Protein AF-A0AB39SK40-F1 (afdb_monomer_lite)

Secondary structure (DSSP, 8-state):
-EESS---GGGTT-TT--EEEEEEEEEE--GGGGG-TT--EEEEEEEEES-GGGGGG-TT--EEEE-HHHHHHHHHTT---TT-SEEEE--TT--HHHHHHHHHHTT---TT-------------

Sequence (125 aa):
MTLDGGDLTPLEGHRDLTSLDLGTTGPIDIAPLRTVPNLRGLDLSRADVRDVTVLADLPDLRYLSLTSRQWTVLLDEGKAPLTLAAARLADDDAPLDEALAWSARLGLDTRDALRTTGTLESDGR

Structure (mmCIF, N/CA/C/O backbone):
data_AF-A0AB39SK40-F1
#
_entry.id   AF-A0AB39SK40-F1
#
loop_
_atom_site.group_PDB
_atom_site.id
_atom_site.type_symbol
_atom_site.label_atom_id
_atom_site.label_alt_id
_atom_site.label_comp_id
_atom_site.label_asym_id
_atom_site.label_entity_id
_atom_site.label_seq_id
_atom_site.pdbx_PDB_ins_code
_atom_site.Cartn_x
_atom_site.Cartn_y
_atom_site.Cartn_z
_atom_site.occupancy
_atom_site.B_iso_or_equiv
_atom_site.auth_seq_id
_atom_site.auth_comp_id
_atom_site.auth_asym_id
_atom_site.auth_atom_id
_atom_site.pdbx_PDB_model_num
ATOM 1 N N . MET A 1 1 ? -7.989 11.597 -6.786 1.00 57.12 1 MET A N 1
ATOM 2 C CA . MET A 1 1 ? -8.260 12.997 -6.347 1.00 57.12 1 MET A CA 1
ATOM 3 C C . MET A 1 1 ? -6.955 13.600 -5.853 1.00 57.12 1 MET A C 1
ATOM 5 O O . MET A 1 1 ? -6.237 12.868 -5.192 1.00 57.12 1 MET A O 1
ATOM 9 N N . THR A 1 2 ? -6.615 14.857 -6.167 1.00 60.88 2 THR A N 1
ATOM 10 C CA . THR A 1 2 ? -5.376 15.472 -5.645 1.00 60.88 2 THR A CA 1
ATOM 11 C C . THR A 1 2 ? -5.673 16.227 -4.350 1.00 60.88 2 THR A C 1
ATOM 13 O O . THR A 1 2 ? -6.380 17.230 -4.378 1.00 60.88 2 THR A O 1
ATOM 16 N N . LEU A 1 3 ? -5.173 15.718 -3.226 1.00 65.12 3 LEU A N 1
ATOM 17 C CA . LEU A 1 3 ? -5.272 16.314 -1.895 1.00 65.12 3 LEU A CA 1
ATOM 18 C C . LEU A 1 3 ? -4.002 17.110 -1.581 1.00 65.12 3 LEU A C 1
ATOM 20 O O . LEU A 1 3 ? -2.899 16.573 -1.646 1.00 65.12 3 LEU A O 1
ATOM 24 N N . ASP A 1 4 ? -4.143 18.369 -1.178 1.00 62.69 4 ASP A N 1
ATOM 25 C CA . ASP A 1 4 ? -3.009 19.148 -0.678 1.00 62.69 4 ASP A CA 1
ATOM 26 C C . ASP A 1 4 ? -2.784 18.856 0.808 1.00 62.69 4 ASP A C 1
ATOM 28 O O . ASP A 1 4 ? -3.501 19.376 1.660 1.00 62.69 4 ASP A O 1
ATOM 32 N N . GLY A 1 5 ? -1.870 17.924 1.112 1.00 60.12 5 GLY A N 1
ATOM 33 C CA . GLY A 1 5 ? -1.557 17.511 2.489 1.00 60.12 5 GLY A CA 1
ATOM 34 C C . GLY A 1 5 ? -2.774 17.043 3.303 1.00 60.12 5 GLY A C 1
ATOM 35 O O . GLY A 1 5 ? -2.784 17.193 4.522 1.00 60.12 5 GLY A O 1
ATOM 36 N N . GLY A 1 6 ? -3.810 16.547 2.616 1.00 67.56 6 GLY A N 1
ATOM 37 C CA . GLY A 1 6 ? -5.157 16.383 3.159 1.00 67.56 6 GLY A CA 1
ATOM 38 C C . GLY A 1 6 ? -5.252 15.434 4.352 1.00 67.56 6 GLY A C 1
ATOM 39 O O . GLY A 1 6 ? -4.565 14.421 4.422 1.00 67.56 6 GLY A O 1
ATOM 40 N N . ASP A 1 7 ? -6.152 15.763 5.273 1.00 82.56 7 ASP A N 1
ATOM 41 C CA . ASP A 1 7 ? -6.506 14.927 6.416 1.00 82.56 7 ASP A CA 1
ATOM 42 C C . ASP A 1 7 ? -7.504 13.833 5.999 1.00 82.56 7 ASP A C 1
ATOM 44 O O . ASP A 1 7 ? -8.546 14.120 5.403 1.00 82.56 7 ASP A O 1
ATOM 48 N N . LEU A 1 8 ? -7.181 12.577 6.315 1.00 90.50 8 LEU A N 1
ATOM 49 C CA . LEU A 1 8 ? -8.030 11.417 6.036 1.00 90.50 8 LEU A CA 1
ATOM 50 C C . LEU A 1 8 ? -8.909 11.010 7.227 1.00 90.50 8 LEU A C 1
ATOM 52 O O . LEU A 1 8 ? -9.681 10.064 7.093 1.00 90.50 8 LEU A O 1
ATOM 56 N N . THR A 1 9 ? -8.857 11.729 8.355 1.00 92.31 9 THR A N 1
ATOM 57 C CA . THR A 1 9 ? -9.724 11.504 9.528 1.00 92.31 9 THR A CA 1
ATOM 58 C C . THR A 1 9 ? -11.217 11.395 9.171 1.00 92.31 9 THR A C 1
ATOM 60 O O . THR A 1 9 ? -11.895 10.525 9.715 1.00 92.31 9 THR A O 1
ATOM 63 N N . PRO A 1 10 ? -11.775 12.166 8.211 1.00 91.88 10 PRO A N 1
ATOM 64 C CA . PRO A 1 10 ? -13.179 12.005 7.816 1.00 91.88 10 PRO A CA 1
ATOM 65 C C . PRO A 1 10 ? -13.536 10.635 7.216 1.00 91.88 10 PRO A C 1
ATOM 67 O O . PRO A 1 10 ? -14.717 10.313 7.099 1.00 91.88 10 PRO A O 1
ATOM 70 N N . LEU A 1 11 ? -12.543 9.844 6.796 1.00 92.69 11 LEU A N 1
ATOM 71 C CA . LEU A 1 11 ? -12.744 8.500 6.257 1.00 92.69 11 LEU A CA 1
ATOM 72 C C . LEU A 1 11 ? -12.754 7.422 7.347 1.00 92.69 11 LEU A C 1
ATOM 74 O O . LEU A 1 11 ? -13.088 6.279 7.038 1.00 92.69 11 LEU A O 1
ATOM 78 N N . GLU A 1 12 ? -12.419 7.744 8.600 1.00 93.81 12 GLU A N 1
ATOM 79 C CA . GLU A 1 12 ? -12.402 6.757 9.681 1.00 93.81 12 GLU A CA 1
ATOM 80 C C . GLU A 1 12 ? -13.758 6.057 9.831 1.00 93.81 12 GLU A C 1
ATOM 82 O O . GLU A 1 12 ? -14.822 6.677 9.857 1.00 93.81 12 GLU A O 1
ATOM 87 N N . GLY A 1 13 ? -13.728 4.725 9.905 1.00 94.31 13 GLY A N 1
ATOM 88 C CA . GLY A 1 13 ? -14.931 3.906 10.049 1.00 94.31 13 GLY A CA 1
ATOM 89 C C . GLY A 1 13 ? -15.895 3.939 8.857 1.00 94.31 13 GLY A C 1
ATOM 90 O O . GLY A 1 13 ? -17.008 3.413 8.983 1.00 94.31 13 GLY A O 1
ATOM 91 N N . HIS A 1 14 ? -15.518 4.529 7.714 1.00 95.62 14 HIS A N 1
ATOM 92 C CA . HIS A 1 14 ? -16.405 4.655 6.559 1.00 95.62 14 HIS A CA 1
ATOM 93 C C . HIS A 1 14 ? -16.804 3.275 6.018 1.00 95.62 14 HIS A C 1
ATOM 95 O O . HIS A 1 14 ? -16.002 2.537 5.447 1.00 95.62 14 HIS A O 1
ATOM 101 N N . ARG A 1 15 ? -18.078 2.911 6.186 1.00 94.56 15 ARG A N 1
ATOM 102 C CA . ARG A 1 15 ? -18.545 1.535 5.954 1.00 94.56 15 ARG A CA 1
ATOM 103 C C . ARG A 1 15 ? -18.661 1.167 4.483 1.00 94.56 15 ARG A C 1
ATOM 105 O O . ARG A 1 15 ? -18.484 0.004 4.153 1.00 94.56 15 ARG A O 1
ATOM 112 N N . ASP A 1 16 ? -18.891 2.139 3.611 1.00 96.06 16 ASP A N 1
ATOM 113 C CA . ASP A 1 16 ? -19.181 1.860 2.199 1.00 96.06 16 ASP A CA 1
ATOM 114 C C . ASP A 1 16 ? -17.990 2.136 1.269 1.00 96.06 16 ASP A C 1
ATOM 116 O O . ASP A 1 16 ? -18.096 1.965 0.057 1.00 96.06 16 ASP A O 1
ATOM 120 N N . LEU A 1 17 ? -16.845 2.572 1.811 1.00 96.44 17 LEU A N 1
ATOM 121 C CA . LEU A 1 17 ? -15.691 2.925 0.987 1.00 96.44 17 LEU A CA 1
ATOM 122 C C . LEU A 1 17 ? -14.952 1.647 0.593 1.00 96.44 17 LEU A C 1
ATOM 124 O O . LEU A 1 17 ? -14.342 0.996 1.438 1.00 96.44 17 LEU A O 1
ATOM 128 N N . THR A 1 18 ? -15.004 1.304 -0.693 1.00 97.25 18 THR A N 1
ATOM 129 C CA . THR A 1 18 ? -14.382 0.080 -1.221 1.00 97.25 18 THR A CA 1
ATOM 130 C C . THR A 1 18 ? -13.116 0.325 -2.025 1.00 97.25 18 THR A C 1
ATOM 132 O O . THR A 1 18 ? -12.280 -0.571 -2.135 1.00 97.25 18 THR A O 1
ATOM 135 N N . SER A 1 19 ? -12.969 1.515 -2.602 1.00 96.88 19 SER A N 1
ATOM 136 C CA . SER A 1 19 ? -11.820 1.891 -3.419 1.00 96.88 19 SER A CA 1
ATOM 137 C C . SER A 1 19 ? -11.454 3.346 -3.178 1.00 96.88 19 SER A C 1
ATOM 139 O O . SER A 1 19 ? -12.344 4.191 -3.073 1.00 96.88 19 SER A O 1
ATOM 141 N N . LEU A 1 20 ? -10.158 3.641 -3.148 1.00 95.44 20 LEU A N 1
ATOM 142 C CA . LEU A 1 20 ? -9.639 4.986 -2.943 1.00 95.44 20 LEU A CA 1
ATOM 143 C C . LEU A 1 20 ? -8.427 5.245 -3.854 1.00 95.44 20 LEU A C 1
ATOM 145 O O . LEU A 1 20 ? -7.464 4.487 -3.829 1.00 95.44 20 LEU A O 1
ATOM 149 N N . ASP A 1 21 ? -8.486 6.317 -4.648 1.00 94.94 21 ASP A N 1
ATOM 150 C CA . ASP A 1 21 ? -7.364 6.848 -5.446 1.00 94.94 21 ASP A CA 1
ATOM 151 C C . ASP A 1 21 ? -6.961 8.213 -4.883 1.00 94.94 21 ASP A C 1
ATOM 153 O O . ASP A 1 21 ? -7.709 9.204 -4.996 1.00 94.94 21 ASP A O 1
ATOM 157 N N . LEU A 1 22 ? -5.771 8.250 -4.284 1.00 90.88 22 LEU A N 1
ATOM 158 C CA . LEU A 1 22 ? -5.172 9.453 -3.730 1.00 90.88 22 LEU A CA 1
ATOM 159 C C . LEU A 1 22 ? -3.961 9.874 -4.559 1.00 90.88 22 LEU A C 1
ATOM 161 O O . LEU A 1 22 ? -2.998 9.132 -4.739 1.00 90.88 22 LEU A O 1
ATOM 165 N N . GLY A 1 23 ? -3.990 11.130 -4.990 1.00 91.00 23 GLY A N 1
ATOM 166 C CA . GLY A 1 23 ? -2.798 11.884 -5.342 1.00 91.00 23 GLY A CA 1
ATOM 167 C C . GLY A 1 23 ? -2.581 12.986 -4.316 1.00 91.00 23 GLY A C 1
ATOM 168 O O . GLY A 1 23 ? -3.556 13.510 -3.775 1.00 91.00 23 GLY A O 1
ATOM 169 N N . THR A 1 24 ? -1.338 13.361 -4.045 1.00 89.50 24 THR A N 1
ATOM 170 C CA . THR A 1 24 ? -1.036 14.464 -3.130 1.00 89.50 24 THR A CA 1
ATOM 171 C C . THR A 1 24 ? 0.066 15.359 -3.669 1.00 89.50 24 THR A C 1
ATOM 173 O O . THR A 1 24 ? 0.931 14.931 -4.425 1.00 89.50 24 THR A O 1
ATOM 176 N N . THR A 1 25 ? 0.025 16.634 -3.290 1.00 88.12 25 THR A N 1
ATOM 177 C CA . THR A 1 25 ? 1.099 17.608 -3.566 1.00 88.12 25 THR A CA 1
ATOM 178 C C . THR A 1 25 ? 2.146 17.664 -2.454 1.00 88.12 25 THR A C 1
ATOM 180 O O . THR A 1 25 ? 3.158 18.345 -2.596 1.00 88.12 25 THR A O 1
ATOM 183 N N . GLY A 1 26 ? 1.929 16.935 -1.358 1.00 88.81 26 GLY A N 1
ATOM 184 C CA . GLY A 1 26 ? 2.858 16.821 -0.240 1.00 88.81 26 GLY A CA 1
ATOM 185 C C . GLY A 1 26 ? 2.575 15.592 0.630 1.00 88.81 26 GLY A C 1
ATOM 186 O O . GLY A 1 26 ? 1.634 14.844 0.337 1.00 88.81 26 GLY A O 1
ATOM 187 N N . PRO A 1 27 ? 3.363 15.387 1.702 1.00 90.56 27 PRO A N 1
ATOM 188 C CA . PRO A 1 27 ? 3.263 14.188 2.519 1.00 90.56 27 PRO A CA 1
ATOM 189 C C . PRO A 1 27 ? 1.896 14.048 3.209 1.00 90.56 27 PRO A C 1
ATOM 191 O O . PRO A 1 27 ? 1.428 14.987 3.864 1.00 90.56 27 PRO A O 1
ATOM 194 N N . ILE A 1 28 ? 1.293 12.862 3.134 1.00 92.44 28 ILE A N 1
ATOM 195 C CA . ILE A 1 28 ? 0.002 12.512 3.739 1.00 92.44 28 ILE A CA 1
ATOM 196 C C . ILE A 1 28 ? 0.149 11.395 4.777 1.00 92.44 28 ILE A C 1
ATOM 198 O O . ILE A 1 28 ? 1.017 10.526 4.662 1.00 92.44 28 ILE A O 1
ATOM 202 N N . ASP A 1 29 ? -0.687 11.451 5.814 1.00 93.00 29 ASP A N 1
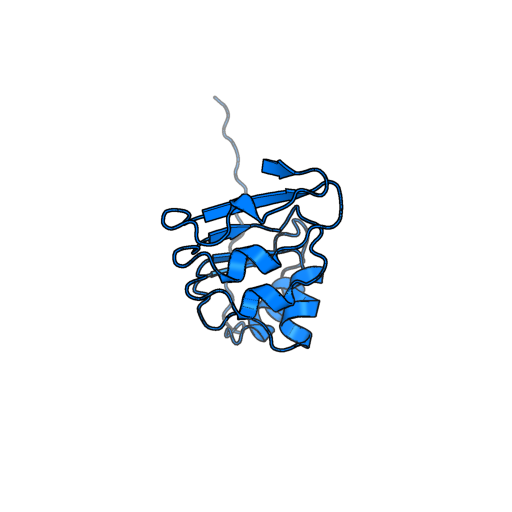ATOM 203 C CA . ASP A 1 29 ? -0.852 10.367 6.782 1.00 93.00 29 ASP A CA 1
ATOM 204 C C . ASP A 1 29 ? -2.057 9.501 6.390 1.00 93.00 29 ASP A C 1
ATOM 206 O O . ASP A 1 29 ? -3.154 10.010 6.160 1.00 93.00 29 ASP A O 1
ATOM 210 N N . ILE A 1 30 ? -1.833 8.191 6.300 1.00 95.19 30 ILE A N 1
ATOM 211 C CA . ILE A 1 30 ? -2.845 7.197 5.931 1.00 95.19 30 ILE A CA 1
ATOM 212 C C . ILE A 1 30 ? -3.314 6.343 7.114 1.00 95.19 30 ILE A C 1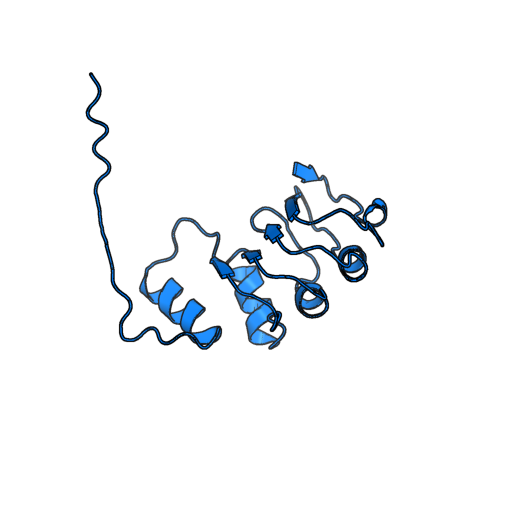
ATOM 214 O O . ILE A 1 30 ? -4.147 5.457 6.919 1.00 95.19 30 ILE A O 1
ATOM 218 N N . ALA A 1 31 ? -2.844 6.613 8.339 1.00 95.50 31 ALA A N 1
ATOM 219 C CA . ALA A 1 31 ? -3.275 5.919 9.554 1.00 95.50 31 ALA A CA 1
ATOM 220 C C . ALA A 1 31 ? -4.809 5.815 9.727 1.00 95.50 31 ALA A C 1
ATOM 222 O O . ALA A 1 31 ? -5.267 4.726 10.098 1.00 95.50 31 ALA A O 1
ATOM 223 N N . PRO A 1 32 ? -5.621 6.844 9.389 1.00 95.31 32 PRO A N 1
ATOM 224 C CA . PRO A 1 32 ? -7.085 6.762 9.459 1.00 95.31 32 PRO A CA 1
ATOM 225 C C . PRO A 1 32 ? -7.701 5.582 8.689 1.00 95.31 32 PRO A C 1
ATOM 227 O O . PRO A 1 32 ? -8.725 5.022 9.095 1.00 95.31 32 PRO A O 1
ATOM 230 N N . LEU A 1 33 ? -7.055 5.141 7.599 1.00 95.50 33 LEU A N 1
ATOM 231 C CA . LEU A 1 33 ? -7.572 4.079 6.732 1.00 95.50 33 LEU A CA 1
ATOM 232 C C . LEU A 1 33 ? -7.625 2.705 7.417 1.00 95.50 33 LEU A C 1
ATOM 234 O O . LEU A 1 33 ? -8.419 1.863 7.001 1.00 95.50 33 LEU A O 1
ATOM 238 N N . ARG A 1 34 ? -6.862 2.483 8.502 1.00 95.19 34 ARG A N 1
ATOM 239 C CA . ARG A 1 34 ? -6.885 1.230 9.292 1.00 95.19 34 ARG A CA 1
ATOM 240 C C . ARG A 1 34 ? -8.285 0.839 9.760 1.00 95.19 34 ARG A C 1
ATOM 242 O O . ARG A 1 34 ? -8.571 -0.336 9.969 1.00 95.19 34 ARG A O 1
ATOM 249 N N . THR A 1 35 ? -9.152 1.829 9.953 1.00 95.81 35 THR A N 1
ATOM 250 C CA . THR A 1 35 ? -10.501 1.633 10.493 1.00 95.81 35 THR A CA 1
ATOM 251 C C . THR A 1 35 ? -11.571 1.473 9.413 1.00 95.81 35 THR A C 1
ATOM 253 O O . THR A 1 35 ? -12.742 1.317 9.752 1.00 95.81 35 THR A O 1
ATOM 256 N N . VAL A 1 36 ? -11.202 1.496 8.127 1.00 96.50 36 VAL A N 1
ATOM 257 C CA . VAL A 1 36 ? -12.129 1.388 6.991 1.00 96.50 36 VAL A CA 1
ATOM 258 C C . VAL A 1 36 ? -12.311 -0.089 6.625 1.00 96.50 36 VAL A C 1
ATOM 260 O O . VAL A 1 36 ? -11.454 -0.671 5.959 1.00 96.50 36 VAL A O 1
ATOM 263 N N . PRO A 1 37 ? -13.416 -0.737 7.038 1.00 94.06 37 PRO A N 1
ATOM 264 C CA . PRO A 1 37 ? -13.501 -2.198 7.052 1.00 94.06 37 PRO A CA 1
ATOM 265 C C . PRO A 1 37 ? -13.607 -2.827 5.659 1.00 94.06 37 PRO A C 1
ATOM 267 O O . PRO A 1 37 ? -13.295 -4.002 5.500 1.00 94.06 37 PRO A O 1
ATOM 270 N N . ASN A 1 38 ? -14.070 -2.066 4.664 1.00 95.62 38 ASN A N 1
ATOM 271 C CA . ASN A 1 38 ? -14.389 -2.575 3.331 1.00 95.62 38 ASN A CA 1
ATOM 272 C C . ASN A 1 38 ? -13.447 -2.051 2.236 1.00 95.62 38 ASN A C 1
ATOM 274 O O . ASN A 1 38 ? -13.720 -2.277 1.056 1.00 95.62 38 ASN A O 1
ATOM 278 N N . LEU A 1 39 ? -12.347 -1.379 2.599 1.00 97.38 39 LEU A N 1
ATOM 279 C CA . LEU A 1 39 ? -11.391 -0.852 1.627 1.00 97.38 39 LEU A CA 1
ATOM 280 C C . LEU A 1 39 ? -10.602 -1.996 0.980 1.00 97.38 39 LEU A C 1
ATOM 282 O O . LEU A 1 39 ? -9.766 -2.633 1.617 1.00 97.38 39 LEU A O 1
ATOM 286 N N . ARG A 1 40 ? -10.859 -2.228 -0.309 1.00 97.94 40 ARG A N 1
ATOM 287 C CA . ARG A 1 40 ? -10.267 -3.315 -1.101 1.00 97.94 40 ARG A CA 1
ATOM 288 C C . ARG A 1 40 ? -9.300 -2.826 -2.163 1.00 97.94 40 ARG A C 1
ATOM 290 O O . ARG A 1 40 ? -8.376 -3.560 -2.496 1.00 97.94 40 ARG A O 1
ATOM 297 N N . GLY A 1 41 ? -9.524 -1.637 -2.712 1.00 97.88 41 GLY A N 1
ATOM 298 C CA . GLY A 1 41 ? -8.659 -1.020 -3.713 1.00 97.88 41 GLY A CA 1
ATOM 299 C C . GLY A 1 41 ? -8.026 0.254 -3.180 1.00 97.88 41 GLY A C 1
ATOM 300 O O . GLY A 1 41 ? -8.734 1.140 -2.704 1.00 97.88 41 GLY A O 1
ATOM 301 N N . LEU A 1 42 ? -6.706 0.359 -3.274 1.00 97.69 42 LEU A N 1
ATOM 302 C CA . LEU A 1 42 ? -5.987 1.553 -2.857 1.00 97.69 42 LEU A CA 1
ATOM 303 C C . LEU A 1 42 ? -4.897 1.900 -3.868 1.00 97.69 42 LEU A C 1
ATOM 305 O O . LEU A 1 42 ? -3.989 1.108 -4.121 1.00 97.69 42 LEU A O 1
ATOM 309 N N . ASP A 1 43 ? -5.001 3.091 -4.445 1.00 96.81 43 ASP A N 1
ATOM 310 C CA . ASP A 1 43 ? -3.969 3.671 -5.293 1.00 96.81 43 ASP A CA 1
ATOM 311 C C . ASP A 1 43 ? -3.342 4.875 -4.589 1.00 96.81 43 ASP A C 1
ATOM 313 O O . ASP A 1 43 ? -4.015 5.872 -4.319 1.00 96.81 43 ASP A O 1
ATOM 317 N N . LEU A 1 44 ? -2.054 4.744 -4.266 1.00 95.38 44 LEU A N 1
ATOM 318 C CA . LEU A 1 44 ? -1.218 5.793 -3.674 1.00 95.38 44 LEU A CA 1
ATOM 319 C C . LEU A 1 44 ? -0.026 6.119 -4.583 1.00 95.38 44 LEU A C 1
ATOM 321 O O . LEU A 1 44 ? 0.924 6.758 -4.139 1.00 95.38 44 LEU A O 1
ATOM 325 N N . SER A 1 45 ? -0.059 5.696 -5.852 1.00 94.19 45 SER A N 1
ATOM 326 C CA . SER A 1 45 ? 1.031 5.920 -6.817 1.00 94.19 45 SER A CA 1
ATOM 327 C C . SER A 1 45 ? 1.361 7.395 -7.046 1.00 94.19 45 SER A C 1
ATOM 329 O O . SER A 1 45 ? 2.470 7.728 -7.452 1.00 94.19 45 SER A O 1
ATOM 331 N N . ARG A 1 46 ? 0.405 8.284 -6.766 1.00 92.94 46 ARG A N 1
ATOM 332 C CA . ARG A 1 46 ? 0.553 9.739 -6.876 1.00 92.94 46 ARG A CA 1
ATOM 333 C C . ARG A 1 46 ? 0.580 10.437 -5.518 1.00 92.94 46 ARG A C 1
ATOM 335 O O . ARG A 1 46 ? 0.419 11.654 -5.476 1.00 92.94 46 ARG A O 1
ATOM 342 N N . ALA A 1 47 ? 0.709 9.694 -4.421 1.00 93.06 47 ALA A N 1
ATOM 343 C CA . ALA A 1 47 ? 0.709 10.232 -3.070 1.00 93.06 47 ALA A CA 1
ATOM 344 C C . ALA A 1 47 ? 2.080 10.059 -2.413 1.00 93.06 47 ALA A C 1
ATOM 346 O O . ALA A 1 47 ? 2.666 8.975 -2.426 1.00 93.06 47 ALA A O 1
ATOM 347 N N . ASP A 1 48 ? 2.558 11.125 -1.779 1.00 91.25 48 ASP A N 1
ATOM 348 C CA . ASP A 1 48 ? 3.718 11.064 -0.897 1.00 91.25 48 ASP A CA 1
ATOM 349 C C . ASP A 1 48 ? 3.259 10.603 0.490 1.00 91.25 48 ASP A C 1
ATOM 351 O O . ASP A 1 48 ? 2.619 11.346 1.226 1.00 91.25 48 ASP A O 1
ATOM 355 N N . VAL A 1 49 ? 3.498 9.341 0.833 1.00 93.44 49 VAL A N 1
ATOM 356 C CA . VAL A 1 49 ? 2.976 8.724 2.061 1.00 93.44 49 VAL A CA 1
ATOM 357 C C . VAL A 1 49 ? 4.067 8.723 3.124 1.00 93.44 49 VAL A C 1
ATOM 359 O O . VAL A 1 49 ? 5.132 8.150 2.903 1.00 93.44 49 VAL A O 1
ATOM 362 N N . ARG A 1 50 ? 3.792 9.321 4.292 1.00 91.62 50 ARG A N 1
ATOM 363 C CA . ARG A 1 50 ? 4.776 9.413 5.391 1.00 91.62 50 ARG A CA 1
ATOM 364 C C . ARG A 1 50 ? 5.196 8.050 5.930 1.00 91.62 50 ARG A C 1
ATOM 366 O O . ARG A 1 50 ? 6.369 7.841 6.217 1.00 91.62 50 ARG A O 1
ATOM 373 N N . ASP A 1 51 ? 4.223 7.162 6.089 1.00 93.62 51 ASP A N 1
ATOM 374 C CA . ASP A 1 51 ? 4.411 5.822 6.625 1.00 93.62 51 ASP A CA 1
ATOM 375 C C . ASP A 1 51 ? 3.549 4.830 5.838 1.00 93.62 51 ASP A C 1
ATOM 377 O O . ASP A 1 51 ? 2.328 4.766 5.988 1.00 93.62 51 ASP A O 1
ATOM 381 N N . VAL A 1 52 ? 4.196 4.070 4.956 1.00 95.06 52 VAL A N 1
ATOM 382 C CA . VAL A 1 52 ? 3.536 3.047 4.133 1.00 95.06 52 VAL A CA 1
ATOM 383 C C . VAL A 1 52 ? 3.280 1.750 4.901 1.00 95.06 52 VAL A C 1
ATOM 385 O O . VAL A 1 52 ? 2.515 0.912 4.431 1.00 95.06 52 VAL A O 1
ATOM 388 N N . THR A 1 53 ? 3.865 1.566 6.086 1.00 94.06 53 THR A N 1
ATOM 389 C CA . THR A 1 53 ? 3.754 0.316 6.859 1.00 94.06 53 THR A CA 1
ATOM 390 C C . THR A 1 53 ? 2.339 0.083 7.384 1.00 94.06 53 THR A C 1
ATOM 392 O O . THR A 1 53 ? 1.922 -1.062 7.556 1.00 94.06 53 THR A O 1
ATOM 395 N N . VAL A 1 54 ? 1.564 1.166 7.523 1.00 95.12 54 VAL A N 1
ATOM 396 C CA . VAL A 1 54 ? 0.126 1.174 7.830 1.00 95.12 54 VAL A CA 1
ATOM 397 C C . VAL A 1 54 ? -0.669 0.245 6.906 1.00 95.12 54 VAL A C 1
ATOM 399 O O . VAL A 1 54 ? -1.677 -0.324 7.326 1.00 95.12 54 VAL A O 1
ATOM 402 N N . LEU A 1 55 ? -0.217 0.055 5.662 1.00 95.81 55 LEU A N 1
ATOM 403 C CA . LEU A 1 55 ? -0.888 -0.787 4.672 1.00 95.81 55 LEU A CA 1
ATOM 404 C C . LEU A 1 55 ? -1.008 -2.253 5.115 1.00 95.81 55 LEU A C 1
ATOM 406 O O . LEU A 1 55 ? -1.971 -2.916 4.733 1.00 95.81 55 LEU A O 1
ATOM 410 N N . ALA A 1 56 ? -0.078 -2.745 5.941 1.00 94.06 56 ALA A N 1
ATOM 411 C CA . ALA A 1 56 ? -0.107 -4.103 6.488 1.00 94.06 56 ALA A CA 1
ATOM 412 C C . ALA A 1 56 ? -1.324 -4.363 7.389 1.00 94.06 56 ALA A C 1
ATOM 414 O O . ALA A 1 56 ? -1.759 -5.505 7.526 1.00 94.06 56 ALA A O 1
ATOM 415 N N . ASP A 1 57 ? -1.854 -3.303 8.006 1.00 94.75 57 ASP A N 1
ATOM 416 C CA . ASP A 1 57 ? -2.925 -3.375 9.000 1.00 94.75 57 ASP A CA 1
ATOM 417 C C . ASP A 1 57 ? -4.321 -3.199 8.377 1.00 94.75 57 ASP A C 1
ATOM 419 O O . ASP A 1 57 ? -5.327 -3.226 9.089 1.00 94.75 57 ASP A O 1
ATOM 423 N N . LEU A 1 58 ? -4.409 -2.996 7.056 1.00 95.38 58 LEU A N 1
ATOM 424 C CA . LEU A 1 58 ? -5.683 -2.843 6.357 1.00 95.38 58 LEU A CA 1
ATOM 425 C C . LEU A 1 58 ? -6.397 -4.204 6.237 1.00 95.38 58 LEU A C 1
ATOM 427 O O . LEU A 1 58 ? -5.864 -5.125 5.612 1.00 95.38 58 LEU A O 1
ATOM 431 N N . PRO A 1 59 ? -7.622 -4.349 6.778 1.00 91.38 59 PRO A N 1
ATOM 432 C CA . PRO A 1 59 ? -8.212 -5.661 7.055 1.00 91.38 59 PRO A CA 1
ATOM 433 C C . PRO A 1 59 ? -8.613 -6.476 5.815 1.00 91.38 59 PRO A C 1
ATOM 435 O O . PRO A 1 59 ? -8.612 -7.704 5.878 1.00 91.38 59 PRO A O 1
ATOM 438 N N . ASP A 1 60 ? -8.965 -5.833 4.695 1.00 94.50 60 ASP A N 1
ATOM 439 C CA . ASP A 1 60 ? -9.429 -6.516 3.470 1.00 94.50 60 ASP A CA 1
ATOM 440 C C . ASP A 1 60 ? -8.825 -5.911 2.191 1.00 94.50 60 ASP A C 1
ATOM 442 O O . ASP A 1 60 ? -9.433 -5.969 1.123 1.00 94.50 60 ASP A O 1
ATOM 446 N N . LEU A 1 61 ? -7.621 -5.329 2.264 1.00 97.19 61 LEU A N 1
ATOM 447 C CA . LEU A 1 61 ? -6.989 -4.745 1.078 1.00 97.19 61 LEU A CA 1
ATOM 448 C C . LEU A 1 61 ? -6.620 -5.838 0.058 1.00 97.19 61 LEU A C 1
ATOM 450 O O . LEU A 1 61 ? -5.860 -6.752 0.362 1.00 97.19 61 LEU A O 1
ATOM 454 N N . ARG A 1 62 ? -7.149 -5.744 -1.167 1.00 97.31 62 ARG A N 1
ATOM 455 C CA . ARG A 1 62 ? -6.956 -6.741 -2.239 1.00 97.31 62 ARG A CA 1
ATOM 456 C C . ARG A 1 62 ? -6.113 -6.231 -3.393 1.00 97.31 62 ARG A C 1
ATOM 458 O O . ARG A 1 62 ? -5.385 -7.018 -3.990 1.00 97.31 62 ARG A O 1
ATOM 465 N N . TYR A 1 63 ? -6.232 -4.952 -3.717 1.00 97.25 63 TYR A N 1
ATOM 466 C CA . TYR A 1 63 ? -5.507 -4.295 -4.792 1.00 97.25 63 TYR A CA 1
ATOM 467 C C . TYR A 1 63 ? -4.743 -3.099 -4.237 1.00 97.25 63 TYR A C 1
ATOM 469 O O . TYR A 1 63 ? -5.333 -2.236 -3.582 1.00 97.25 63 TYR A O 1
ATOM 477 N N . LEU A 1 64 ? -3.447 -3.047 -4.533 1.00 97.25 64 LEU A N 1
ATOM 478 C CA . LEU A 1 64 ? -2.561 -1.977 -4.096 1.00 97.25 64 LEU A CA 1
ATOM 479 C C . LEU A 1 64 ? -1.678 -1.500 -5.249 1.00 97.25 64 LEU A C 1
ATOM 481 O O . LEU A 1 64 ? -0.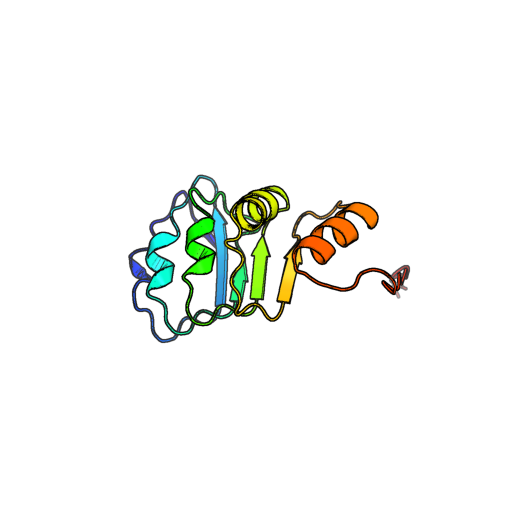986 -2.298 -5.881 1.00 97.25 64 LEU A O 1
ATOM 485 N N . SER A 1 65 ? -1.690 -0.194 -5.496 1.00 96.56 65 SER A N 1
ATOM 486 C CA . SER A 1 65 ? -0.829 0.484 -6.466 1.00 96.56 65 SER A CA 1
ATOM 487 C C . SER A 1 65 ? 0.082 1.470 -5.739 1.00 96.56 65 SER A C 1
ATOM 489 O O . SER A 1 65 ? -0.404 2.372 -5.053 1.00 96.56 65 SER A O 1
ATOM 491 N N . LEU A 1 66 ? 1.397 1.272 -5.871 1.00 95.50 66 LEU A N 1
ATOM 492 C CA . LEU A 1 66 ? 2.450 2.088 -5.257 1.00 95.50 66 LEU A CA 1
ATOM 493 C C . LEU A 1 66 ? 3.603 2.315 -6.241 1.00 95.50 66 LEU A C 1
ATOM 495 O O . LEU A 1 66 ? 3.785 1.559 -7.200 1.00 95.50 66 LEU A O 1
ATOM 499 N N . THR A 1 67 ? 4.430 3.315 -5.950 1.00 93.44 67 THR A N 1
ATOM 500 C CA . THR A 1 67 ? 5.743 3.485 -6.594 1.00 93.44 67 THR A CA 1
ATOM 501 C C . THR A 1 67 ? 6.745 2.424 -6.115 1.00 93.44 67 THR A C 1
ATOM 503 O O . THR A 1 67 ? 6.607 1.843 -5.034 1.00 93.44 67 THR A O 1
ATOM 506 N N . SER A 1 68 ? 7.796 2.191 -6.896 1.00 91.25 68 SER A N 1
ATOM 507 C CA . SER A 1 68 ? 8.957 1.333 -6.600 1.00 91.25 68 SER A CA 1
ATOM 508 C C . SER A 1 68 ? 9.582 1.652 -5.251 1.00 91.25 68 SER A C 1
ATOM 510 O O . SER A 1 68 ? 9.881 0.746 -4.467 1.00 91.25 68 SER A O 1
ATOM 512 N N . ARG A 1 69 ? 9.727 2.944 -4.939 1.00 91.38 69 ARG A N 1
ATOM 513 C CA . ARG A 1 69 ? 10.264 3.409 -3.659 1.00 91.38 69 ARG A CA 1
ATOM 514 C C . ARG A 1 69 ? 9.390 2.964 -2.489 1.00 91.38 69 ARG A C 1
ATOM 516 O O . ARG A 1 69 ? 9.911 2.419 -1.520 1.00 91.38 69 ARG A O 1
ATOM 523 N N . GLN A 1 70 ? 8.079 3.176 -2.577 1.00 94.19 70 GLN A N 1
ATOM 524 C CA . GLN A 1 70 ? 7.134 2.779 -1.527 1.00 94.19 70 GLN A CA 1
ATOM 525 C C . GLN A 1 70 ? 7.079 1.253 -1.370 1.00 94.19 70 GLN A C 1
ATOM 527 O O . GLN A 1 70 ? 7.121 0.758 -0.244 1.00 94.19 70 GLN A O 1
ATOM 532 N N . TRP A 1 71 ? 7.058 0.502 -2.479 1.00 94.06 71 TRP A N 1
ATOM 533 C CA . TRP A 1 71 ? 7.140 -0.961 -2.450 1.00 94.06 71 TRP A CA 1
ATOM 534 C C . TRP A 1 71 ? 8.424 -1.457 -1.794 1.00 94.06 71 TRP A C 1
ATOM 536 O O . TRP A 1 71 ? 8.373 -2.401 -1.013 1.00 94.06 71 TRP A O 1
ATOM 546 N N . THR A 1 72 ? 9.562 -0.830 -2.091 1.00 92.75 72 THR A N 1
ATOM 547 C CA . THR A 1 72 ? 10.855 -1.217 -1.516 1.00 92.75 72 THR A CA 1
ATOM 548 C C . THR A 1 72 ? 10.830 -1.103 0.001 1.00 92.75 72 THR A C 1
ATOM 550 O O . THR A 1 72 ? 11.124 -2.090 0.664 1.00 92.75 72 THR A O 1
ATOM 553 N N . VAL A 1 73 ? 10.378 0.034 0.542 1.00 94.44 73 VAL A N 1
ATOM 554 C CA . VAL A 1 73 ? 10.233 0.227 1.996 1.00 94.44 73 VAL A CA 1
ATOM 555 C C . VAL A 1 73 ? 9.293 -0.822 2.596 1.00 94.44 73 VAL A C 1
ATOM 557 O O . VAL A 1 73 ? 9.649 -1.502 3.554 1.00 94.44 73 VAL A O 1
ATOM 560 N N . LEU A 1 74 ? 8.115 -1.013 1.996 1.00 94.69 74 LEU A N 1
ATOM 561 C CA . LEU A 1 74 ? 7.113 -1.957 2.495 1.00 94.69 74 LEU A CA 1
ATOM 562 C C . LEU A 1 74 ? 7.629 -3.406 2.530 1.00 94.69 74 LEU A C 1
ATOM 564 O O . LEU A 1 74 ? 7.357 -4.151 3.474 1.00 94.69 74 LEU A O 1
ATOM 568 N N . LEU A 1 75 ? 8.358 -3.813 1.490 1.00 92.88 75 LEU A N 1
ATOM 569 C CA . LEU A 1 75 ? 8.915 -5.156 1.356 1.00 92.88 75 LEU A CA 1
ATOM 570 C C . LEU A 1 75 ? 10.159 -5.358 2.230 1.00 92.88 75 LEU A C 1
ATOM 572 O O . LEU A 1 75 ? 10.320 -6.446 2.777 1.00 92.88 75 LEU A O 1
ATOM 576 N N . ASP A 1 76 ? 11.019 -4.347 2.378 1.00 94.38 76 ASP A N 1
ATOM 577 C CA . ASP A 1 76 ? 12.201 -4.392 3.257 1.00 94.38 76 ASP A CA 1
ATOM 578 C C . ASP A 1 76 ? 11.795 -4.575 4.723 1.00 94.38 76 ASP A C 1
ATOM 580 O O . ASP A 1 76 ? 12.448 -5.303 5.470 1.00 94.38 76 ASP A O 1
ATOM 584 N N . GLU A 1 77 ? 10.673 -3.977 5.123 1.00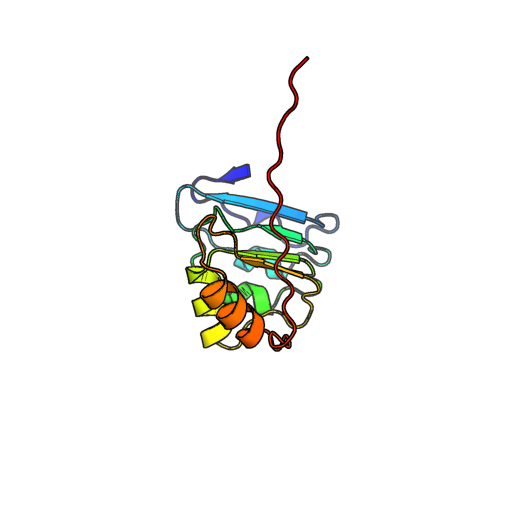 94.19 77 GLU A N 1
ATOM 585 C CA . GLU A 1 77 ? 10.120 -4.140 6.467 1.00 94.19 77 GLU A CA 1
ATOM 586 C C . GLU A 1 77 ? 9.281 -5.418 6.648 1.00 94.19 77 GLU A C 1
ATOM 588 O O . GLU A 1 77 ? 8.830 -5.717 7.757 1.00 94.19 77 GLU A O 1
ATOM 593 N N . GLY A 1 78 ? 9.044 -6.186 5.578 1.00 92.88 78 GLY A N 1
ATOM 594 C CA . GLY A 1 78 ? 8.179 -7.369 5.623 1.00 92.88 78 GLY A CA 1
ATOM 595 C C . GLY A 1 78 ? 6.720 -7.031 5.956 1.00 92.88 78 GLY A C 1
ATOM 596 O O . GLY A 1 78 ? 6.023 -7.827 6.584 1.00 92.88 78 GLY A O 1
ATOM 597 N N . LYS A 1 79 ? 6.265 -5.834 5.566 1.00 94.31 79 LYS A N 1
ATOM 598 C CA . LYS A 1 79 ? 4.941 -5.267 5.871 1.00 94.31 79 LYS A CA 1
ATOM 599 C C . LYS A 1 79 ? 3.982 -5.302 4.681 1.00 94.31 79 LYS A C 1
ATOM 601 O O . LYS A 1 79 ? 2.965 -4.619 4.680 1.00 94.31 79 LYS A O 1
ATOM 606 N N . ALA A 1 80 ? 4.270 -6.104 3.659 1.00 91.25 80 ALA A N 1
ATOM 607 C CA . ALA A 1 80 ? 3.331 -6.296 2.563 1.00 91.25 80 ALA A CA 1
ATOM 608 C C . ALA A 1 80 ? 2.016 -6.921 3.085 1.00 91.25 80 ALA A C 1
ATOM 610 O O . ALA A 1 80 ? 2.071 -7.940 3.781 1.00 91.25 80 ALA A O 1
ATOM 611 N N . PRO A 1 81 ? 0.838 -6.348 2.766 1.00 91.81 81 PRO A N 1
ATOM 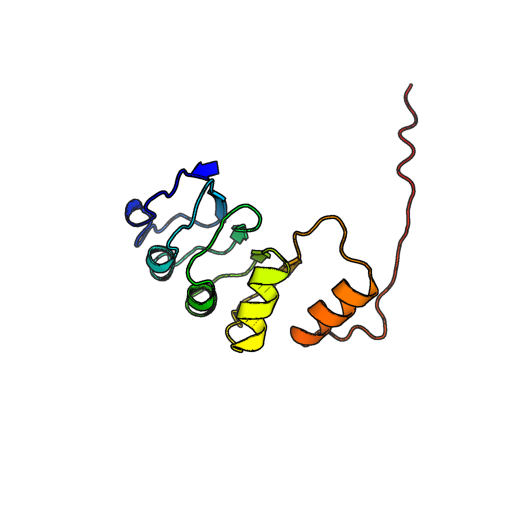612 C CA . PRO A 1 81 ? -0.428 -6.920 3.202 1.00 91.81 81 PRO A CA 1
ATOM 613 C C . PRO A 1 81 ? -0.614 -8.336 2.638 1.00 91.81 81 PRO A C 1
ATOM 615 O O . PRO A 1 81 ? -0.589 -8.551 1.426 1.00 91.81 81 PRO A O 1
ATOM 618 N N . LEU A 1 82 ? -0.837 -9.312 3.523 1.00 86.88 82 LEU A N 1
ATOM 619 C CA . LEU A 1 82 ? -0.997 -10.730 3.158 1.00 86.88 82 LEU A CA 1
ATOM 620 C C . LEU A 1 82 ? -2.315 -11.021 2.418 1.00 86.88 82 LEU A C 1
ATOM 622 O O . LEU A 1 82 ? -2.519 -12.112 1.893 1.00 86.88 82 LEU A O 1
ATOM 626 N N . THR A 1 83 ? -3.230 -10.057 2.408 1.00 91.19 83 THR A N 1
ATOM 627 C CA . THR A 1 83 ? -4.554 -10.123 1.782 1.00 91.19 83 THR A CA 1
ATOM 628 C C . THR A 1 83 ? -4.545 -9.776 0.294 1.00 91.19 83 THR A C 1
ATOM 630 O O . THR A 1 83 ? -5.561 -10.005 -0.378 1.00 91.19 83 THR A O 1
ATOM 633 N N . LEU A 1 84 ? -3.423 -9.258 -0.223 1.00 93.44 84 LEU A N 1
ATOM 634 C CA . LEU A 1 84 ? -3.304 -8.792 -1.599 1.00 93.44 84 LEU A CA 1
ATOM 635 C C . LEU A 1 84 ? -3.573 -9.914 -2.603 1.00 93.44 84 LEU A C 1
ATOM 637 O O . LEU A 1 84 ? -2.946 -10.969 -2.588 1.00 93.44 84 LEU A O 1
ATOM 641 N N . ALA A 1 85 ? -4.497 -9.639 -3.516 1.00 92.94 85 ALA A N 1
ATOM 642 C CA . ALA A 1 85 ? -4.753 -10.444 -4.703 1.00 92.94 85 ALA A CA 1
ATOM 643 C C . ALA A 1 85 ? -4.040 -9.870 -5.936 1.00 92.94 85 ALA A C 1
ATOM 645 O O . ALA A 1 85 ? -3.767 -10.598 -6.887 1.00 92.94 85 ALA A O 1
ATOM 646 N N . ALA A 1 86 ? -3.753 -8.567 -5.931 1.00 92.69 86 ALA A N 1
ATOM 647 C CA . ALA A 1 86 ? -3.066 -7.880 -7.010 1.00 92.69 86 ALA A CA 1
ATOM 648 C C . ALA A 1 86 ? -2.219 -6.722 -6.469 1.00 92.69 86 ALA A C 1
ATOM 650 O O . ALA A 1 86 ? -2.638 -5.971 -5.586 1.00 92.69 86 ALA A O 1
ATOM 651 N N . ALA A 1 87 ? -1.033 -6.566 -7.046 1.00 93.19 87 ALA A N 1
ATOM 652 C CA . ALA A 1 87 ? -0.108 -5.484 -6.758 1.00 93.19 87 ALA A CA 1
ATOM 653 C C . ALA A 1 87 ? 0.290 -4.813 -8.075 1.00 93.19 87 ALA A C 1
ATOM 655 O O . ALA A 1 87 ? 0.553 -5.493 -9.068 1.00 93.19 87 ALA A O 1
ATOM 656 N N . ARG A 1 88 ? 0.337 -3.482 -8.084 1.00 92.94 88 ARG A N 1
ATOM 657 C CA . ARG 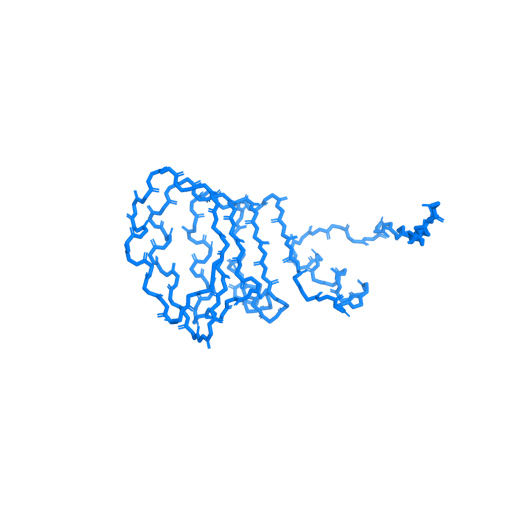A 1 88 ? 0.808 -2.682 -9.214 1.00 92.94 88 ARG A CA 1
ATOM 658 C C . ARG A 1 88 ? 2.055 -1.911 -8.799 1.00 92.94 88 ARG A C 1
ATOM 660 O O . ARG A 1 88 ? 2.029 -1.147 -7.832 1.00 92.94 88 ARG A O 1
ATOM 667 N N . LEU A 1 89 ? 3.121 -2.098 -9.569 1.00 92.00 89 LEU A N 1
ATOM 668 C CA . LEU A 1 89 ? 4.260 -1.191 -9.624 1.00 92.00 89 LEU A CA 1
ATOM 669 C C . LEU A 1 89 ? 3.895 -0.063 -10.595 1.00 92.00 89 LEU A C 1
ATOM 671 O O . LEU A 1 89 ? 3.616 -0.330 -11.762 1.00 92.00 89 LEU A O 1
ATOM 675 N N . ALA A 1 90 ? 3.777 1.162 -10.091 1.00 90.44 90 ALA A N 1
ATOM 676 C CA . ALA A 1 90 ? 3.172 2.259 -10.843 1.00 90.44 90 ALA A CA 1
ATOM 677 C C . ALA A 1 90 ? 4.155 3.103 -11.667 1.00 90.44 90 ALA A C 1
ATOM 679 O O . ALA A 1 90 ? 3.690 3.946 -12.426 1.00 90.44 90 ALA A O 1
ATOM 680 N N . ASP A 1 91 ? 5.466 2.896 -11.526 1.00 85.44 91 ASP A N 1
ATOM 681 C CA . ASP A 1 91 ? 6.460 3.615 -12.325 1.00 85.44 91 ASP A CA 1
ATOM 682 C C . ASP A 1 91 ? 6.393 3.167 -13.792 1.00 85.44 91 ASP A C 1
ATOM 684 O O . ASP A 1 91 ? 6.460 1.973 -14.089 1.00 85.44 91 ASP A O 1
ATOM 688 N N . ASP A 1 92 ? 6.263 4.131 -14.703 1.00 69.19 92 ASP A N 1
ATOM 689 C CA . ASP A 1 92 ? 5.971 3.877 -16.119 1.00 69.19 92 ASP A CA 1
ATOM 690 C C . ASP A 1 92 ? 7.158 3.276 -16.905 1.00 69.19 92 ASP A C 1
ATOM 692 O O . ASP A 1 92 ? 6.953 2.695 -17.970 1.00 69.19 92 ASP A O 1
ATOM 696 N N . ASP A 1 93 ? 8.381 3.342 -16.362 1.00 75.50 93 ASP A N 1
ATOM 697 C CA . ASP A 1 93 ? 9.625 3.023 -17.084 1.00 75.50 93 ASP A CA 1
ATOM 698 C C . ASP A 1 93 ? 10.444 1.858 -16.488 1.00 75.50 93 ASP A C 1
ATOM 700 O O . ASP A 1 93 ? 11.604 1.661 -16.862 1.00 75.50 93 ASP A O 1
ATOM 704 N N . ALA A 1 94 ? 9.887 1.066 -15.562 1.00 74.25 94 ALA A N 1
ATOM 705 C CA . ALA A 1 94 ? 10.646 -0.023 -14.941 1.00 74.25 94 ALA A CA 1
ATOM 706 C C . ALA A 1 94 ? 11.017 -1.115 -15.978 1.00 74.25 94 ALA A C 1
ATOM 708 O O . ALA A 1 94 ? 10.124 -1.700 -16.606 1.00 74.25 94 ALA A O 1
ATOM 709 N N . PRO A 1 95 ? 12.312 -1.442 -16.173 1.00 82.94 95 PRO A N 1
ATOM 710 C CA . PRO A 1 95 ? 12.720 -2.528 -17.056 1.00 82.94 95 PRO A CA 1
ATOM 711 C C . PRO A 1 95 ? 12.169 -3.874 -16.564 1.00 82.94 95 PRO A C 1
ATOM 713 O O . PRO A 1 95 ? 11.972 -4.090 -15.369 1.00 82.94 95 PRO A O 1
ATOM 716 N N . LEU A 1 96 ? 11.960 -4.816 -17.494 1.00 80.75 96 LEU A N 1
ATOM 717 C CA . LEU A 1 96 ? 11.373 -6.128 -17.187 1.00 80.75 96 LEU A CA 1
ATOM 718 C C . LEU A 1 96 ? 12.109 -6.845 -16.048 1.00 80.75 96 LEU A C 1
ATOM 720 O O . LEU A 1 96 ? 11.460 -7.384 -15.161 1.00 80.75 96 LEU A O 1
ATOM 724 N N . ASP A 1 97 ? 13.441 -6.819 -16.042 1.00 84.38 97 ASP A N 1
ATOM 725 C CA . ASP A 1 97 ? 14.242 -7.483 -15.008 1.00 84.38 97 ASP A CA 1
ATOM 726 C C . ASP A 1 97 ? 13.969 -6.915 -13.608 1.00 84.38 97 ASP A C 1
ATOM 728 O O . ASP A 1 97 ? 13.914 -7.665 -12.634 1.00 84.38 97 ASP A O 1
ATOM 732 N N . GLU A 1 98 ? 13.729 -5.607 -13.502 1.00 84.75 98 GLU A N 1
ATOM 733 C CA . GLU A 1 98 ? 13.359 -4.960 -12.242 1.00 84.75 98 GLU A CA 1
ATOM 734 C C . GLU A 1 98 ? 11.938 -5.345 -11.821 1.00 84.75 98 GLU A C 1
ATOM 736 O O . GLU A 1 98 ? 11.710 -5.681 -10.658 1.00 84.75 98 GLU A O 1
ATOM 741 N N . ALA A 1 99 ? 10.996 -5.405 -12.767 1.00 83.88 99 ALA A N 1
ATOM 742 C CA . ALA A 1 99 ? 9.641 -5.886 -12.505 1.00 83.88 99 ALA A CA 1
ATOM 743 C C . ALA A 1 99 ? 9.619 -7.367 -12.065 1.00 83.88 99 ALA A C 1
ATOM 745 O O . ALA A 1 99 ? 8.851 -7.749 -11.175 1.00 83.88 99 ALA A O 1
ATOM 746 N N . LEU A 1 100 ? 10.486 -8.210 -12.636 1.00 86.19 100 LEU A N 1
ATOM 747 C CA . LEU A 1 100 ? 10.659 -9.608 -12.226 1.00 86.19 100 LEU A CA 1
ATOM 748 C C . LEU A 1 100 ? 11.316 -9.713 -10.847 1.00 86.19 100 LEU A C 1
ATOM 750 O O . LEU A 1 100 ? 10.851 -10.473 -10.000 1.00 86.19 100 LEU A O 1
ATOM 754 N N . ALA A 1 101 ? 12.359 -8.928 -10.578 1.00 87.62 101 ALA A N 1
ATOM 755 C CA . ALA A 1 101 ? 12.983 -8.890 -9.259 1.00 87.62 101 ALA A CA 1
ATOM 756 C C . ALA A 1 101 ? 11.983 -8.437 -8.183 1.00 87.62 101 ALA A C 1
ATOM 758 O O . ALA A 1 101 ? 11.888 -9.058 -7.126 1.00 87.62 101 ALA A O 1
ATOM 759 N N . TRP A 1 102 ? 11.191 -7.403 -8.467 1.00 89.56 102 TRP A N 1
ATOM 760 C CA . TRP A 1 102 ? 10.131 -6.918 -7.585 1.00 89.56 102 TRP A CA 1
ATOM 761 C C . TRP A 1 102 ? 9.048 -7.977 -7.341 1.00 89.56 102 TRP A C 1
ATOM 763 O O . TRP A 1 102 ? 8.727 -8.270 -6.190 1.00 89.56 102 TRP A O 1
ATOM 773 N N . SER A 1 103 ? 8.521 -8.607 -8.393 1.00 86.44 103 SER A N 1
ATOM 774 C CA . SER A 1 103 ? 7.479 -9.637 -8.251 1.00 86.44 103 SER A CA 1
ATOM 775 C C . SER A 1 103 ? 7.975 -10.882 -7.506 1.00 86.44 103 SER A C 1
ATOM 777 O O . SER A 1 103 ? 7.234 -11.448 -6.702 1.00 86.44 103 SER A O 1
ATOM 779 N N . ALA A 1 104 ? 9.248 -11.256 -7.661 1.00 88.69 104 ALA A N 1
ATOM 780 C CA . ALA A 1 104 ? 9.855 -12.334 -6.883 1.00 88.69 104 ALA A CA 1
ATOM 781 C C . ALA A 1 104 ? 9.878 -12.034 -5.371 1.00 88.69 104 ALA A C 1
ATOM 783 O O . ALA A 1 104 ? 9.706 -12.945 -4.560 1.00 88.69 104 ALA A O 1
ATOM 784 N N . ARG A 1 105 ? 10.019 -10.761 -4.966 1.00 90.25 105 ARG A N 1
ATOM 785 C CA . ARG A 1 105 ? 9.943 -10.352 -3.548 1.00 90.25 105 ARG A CA 1
ATOM 786 C C . ARG A 1 105 ? 8.550 -10.540 -2.944 1.00 90.25 105 ARG A C 1
ATOM 788 O O . ARG A 1 105 ? 8.438 -10.666 -1.730 1.00 90.25 105 ARG A O 1
ATOM 795 N N . LEU A 1 106 ? 7.508 -10.594 -3.776 1.00 85.25 106 LEU A N 1
ATOM 796 C CA . LEU A 1 106 ? 6.140 -10.946 -3.377 1.00 85.25 106 LEU A CA 1
ATOM 797 C C . LEU A 1 106 ? 5.904 -12.468 -3.341 1.00 85.25 106 LEU A C 1
ATOM 799 O O . LEU A 1 106 ? 4.791 -12.909 -3.068 1.00 85.25 106 LEU A O 1
ATOM 803 N N . GLY A 1 107 ? 6.932 -13.280 -3.613 1.00 84.75 107 GLY A N 1
ATOM 804 C CA . GLY A 1 107 ? 6.842 -14.741 -3.630 1.00 84.75 107 GLY A CA 1
ATOM 805 C C . GLY A 1 107 ? 6.273 -15.324 -4.926 1.00 84.75 107 GLY A C 1
ATOM 806 O O . GLY A 1 107 ? 5.911 -16.500 -4.949 1.00 84.75 107 GLY A O 1
ATOM 807 N N . LEU A 1 108 ? 6.183 -14.530 -5.998 1.00 82.12 108 LEU A N 1
ATOM 808 C CA . LEU A 1 108 ? 5.739 -15.004 -7.309 1.00 82.12 108 LEU A CA 1
ATOM 809 C C . LEU A 1 108 ? 6.865 -15.773 -8.013 1.00 82.12 108 LEU A C 1
ATOM 811 O O . LEU A 1 108 ? 8.026 -15.363 -7.972 1.00 82.12 108 LEU A O 1
ATOM 815 N N . ASP A 1 109 ? 6.523 -16.879 -8.681 1.00 79.12 109 ASP A N 1
ATOM 816 C CA . ASP A 1 109 ? 7.477 -17.582 -9.541 1.00 79.12 109 ASP A CA 1
ATOM 817 C C . ASP A 1 109 ? 7.621 -16.832 -10.866 1.00 79.12 109 ASP A C 1
ATOM 819 O O . ASP A 1 109 ? 6.690 -16.751 -11.667 1.00 79.12 109 ASP A O 1
ATOM 823 N N . THR A 1 110 ? 8.795 -16.249 -11.079 1.00 79.81 110 THR A N 1
ATOM 824 C CA . THR A 1 110 ? 9.094 -15.394 -12.232 1.00 79.81 110 THR A CA 1
ATOM 825 C C . THR A 1 110 ? 9.859 -16.119 -13.336 1.00 79.81 110 THR A C 1
ATOM 827 O O . THR A 1 110 ? 10.159 -15.514 -14.364 1.00 79.81 110 THR A O 1
ATOM 830 N N . ARG A 1 111 ? 10.157 -17.416 -13.163 1.00 72.75 111 ARG A N 1
ATOM 831 C CA . ARG A 1 111 ? 10.956 -18.209 -14.117 1.00 72.75 111 ARG A CA 1
ATOM 832 C C . ARG A 1 111 ? 10.280 -18.401 -15.473 1.00 72.75 111 ARG A C 1
ATOM 834 O O . ARG A 1 111 ? 10.975 -18.442 -16.482 1.00 72.75 111 ARG A O 1
ATOM 841 N N . ASP A 1 112 ? 8.950 -18.456 -15.484 1.00 69.56 112 ASP A N 1
ATOM 842 C CA . ASP A 1 112 ? 8.133 -18.652 -16.688 1.00 69.56 112 ASP A CA 1
ATOM 843 C C . ASP A 1 112 ? 7.444 -17.356 -17.149 1.00 69.56 112 ASP A C 1
ATOM 845 O O . ASP A 1 112 ? 6.430 -17.390 -17.851 1.00 69.56 112 ASP A O 1
ATOM 849 N N . ALA A 1 113 ? 7.953 -16.189 -16.739 1.00 73.00 113 ALA A N 1
ATOM 850 C CA . ALA A 1 113 ? 7.344 -14.916 -17.100 1.00 73.00 113 ALA A CA 1
ATOM 851 C C . ALA A 1 113 ? 7.337 -14.712 -18.628 1.00 73.00 113 ALA A C 1
ATOM 853 O O . ALA A 1 113 ? 8.373 -14.538 -19.272 1.00 73.00 113 ALA A O 1
ATOM 854 N N . LEU A 1 114 ? 6.139 -14.721 -19.218 1.00 64.81 114 LEU A N 1
ATOM 855 C CA . LEU A 1 114 ? 5.936 -14.536 -20.652 1.00 64.81 114 LEU A CA 1
ATOM 856 C C . LEU A 1 114 ? 5.912 -13.046 -21.000 1.00 64.81 114 LEU A C 1
ATOM 858 O O . LEU A 1 114 ? 5.067 -12.290 -20.520 1.00 64.81 114 LEU A O 1
ATOM 862 N N . ARG A 1 115 ? 6.798 -12.627 -21.908 1.00 59.19 115 ARG A N 1
ATOM 863 C CA . ARG A 1 115 ? 6.744 -11.296 -22.516 1.00 59.19 115 ARG A CA 1
ATOM 864 C C . ARG A 1 115 ? 5.867 -11.344 -23.763 1.00 59.19 115 ARG A C 1
ATOM 866 O O . ARG A 1 115 ? 6.202 -12.022 -24.730 1.00 59.19 115 ARG A O 1
ATOM 873 N N . THR A 1 116 ? 4.788 -10.567 -23.772 1.00 59.72 116 THR A N 1
ATOM 874 C CA . THR A 1 116 ? 4.067 -10.240 -25.008 1.00 59.72 116 THR A CA 1
ATOM 875 C C . THR A 1 116 ? 4.362 -8.786 -25.354 1.00 59.72 116 THR A C 1
ATOM 877 O O . THR A 1 116 ? 4.234 -7.897 -24.517 1.00 59.72 116 THR A O 1
ATOM 880 N N . THR A 1 117 ? 4.849 -8.537 -26.566 1.00 58.06 117 THR A N 1
ATOM 881 C CA . THR A 1 117 ? 5.004 -7.184 -27.107 1.00 58.06 117 THR A CA 1
ATOM 882 C C . THR A 1 117 ? 4.085 -7.063 -28.305 1.00 58.06 117 THR A C 1
ATOM 884 O O . THR A 1 117 ? 4.174 -7.879 -29.220 1.00 58.06 117 THR A O 1
ATOM 887 N N . GLY A 1 118 ? 3.219 -6.057 -28.304 1.00 53.41 118 GLY A N 1
ATOM 888 C CA . GLY A 1 118 ? 2.387 -5.704 -29.445 1.00 53.41 118 GLY A CA 1
ATOM 889 C C . GLY A 1 118 ? 2.523 -4.216 -29.725 1.00 53.41 118 GLY A C 1
ATOM 890 O O . GLY A 1 118 ? 2.563 -3.409 -28.799 1.00 53.41 118 GLY A O 1
ATOM 891 N N . THR A 1 119 ? 2.612 -3.852 -30.996 1.00 54.72 119 THR A N 1
ATOM 892 C CA . THR A 1 119 ? 2.431 -2.475 -31.445 1.00 54.72 119 THR A CA 1
ATOM 893 C C . THR A 1 119 ? 0.940 -2.252 -31.660 1.00 54.72 119 THR A C 1
ATOM 895 O O . THR A 1 119 ? 0.331 -2.886 -32.519 1.00 54.72 119 THR A O 1
ATOM 898 N N . LEU A 1 120 ? 0.334 -1.375 -30.858 1.00 47.31 120 LEU A N 1
ATOM 899 C CA . LEU A 1 120 ? -0.987 -0.825 -31.152 1.00 47.31 120 LEU A CA 1
ATOM 900 C C . LEU A 1 120 ? -0.825 0.143 -32.327 1.00 47.31 120 LEU A C 1
ATOM 902 O O . LEU A 1 120 ? -0.592 1.333 -32.137 1.00 47.31 120 LEU A O 1
ATOM 906 N N . GLU A 1 121 ? -0.898 -0.375 -33.549 1.00 51.50 121 GLU A N 1
ATOM 907 C CA . GLU A 1 121 ? -1.115 0.477 -34.711 1.00 51.50 121 GLU A CA 1
ATOM 908 C C . GLU A 1 121 ? -2.569 0.951 -34.658 1.00 51.50 121 GLU A C 1
ATOM 910 O O . GLU A 1 121 ? -3.507 0.180 -34.868 1.00 51.50 121 GLU A O 1
ATOM 915 N N . SER A 1 122 ? -2.774 2.223 -34.311 1.00 56.59 122 SER A N 1
ATOM 916 C CA . SER A 1 122 ? -4.056 2.872 -34.550 1.00 56.59 122 SER A CA 1
ATOM 917 C C . SER A 1 122 ? -4.190 3.063 -36.059 1.00 56.59 122 SER A C 1
ATOM 919 O O . SER A 1 122 ? -3.683 4.043 -36.608 1.00 56.59 122 SER A O 1
ATOM 921 N N . ASP A 1 123 ? -4.829 2.114 -36.737 1.00 52.72 123 ASP A N 1
ATOM 922 C CA . ASP A 1 123 ? -5.217 2.283 -38.136 1.00 52.72 123 ASP A CA 1
ATOM 923 C C . ASP A 1 123 ? -6.349 3.324 -38.178 1.00 52.72 123 ASP A C 1
ATOM 925 O O . ASP A 1 123 ? -7.531 3.026 -37.989 1.00 52.72 123 ASP A O 1
ATOM 929 N N . GLY A 1 124 ? -5.953 4.595 -38.271 1.00 62.44 124 GLY A N 1
ATOM 930 C CA . GLY A 1 124 ? -6.859 5.726 -38.398 1.00 62.44 124 GLY A CA 1
ATOM 931 C C . GLY A 1 124 ? -7.474 5.731 -39.792 1.00 62.44 124 GLY A C 1
ATOM 932 O O . GLY A 1 124 ? -6.776 5.976 -40.775 1.00 62.44 124 GLY A O 1
ATOM 933 N N . ARG A 1 125 ? -8.781 5.476 -39.865 1.00 49.28 125 ARG A N 1
ATOM 934 C CA . ARG A 1 125 ? -9.623 5.879 -40.997 1.00 49.28 125 ARG A CA 1
ATOM 935 C C . ARG A 1 125 ? -10.266 7.227 -40.727 1.00 49.28 125 ARG A C 1
ATOM 937 O O . ARG A 1 125 ? -10.655 7.456 -39.560 1.00 49.28 125 ARG A O 1
#

Foldseek 3Di:
DEDALDDCLVCAQPAPAAEDAYAYPDEHEPLSQLRHQRHAYYECQRHRYPDLLSQQSNNQHAEYEHEPVSLVVCLVVVSPHPNYNYYHHPDPDDDPVRVLVSVVSVVDDSVPPDDDDDDPDPPDD

pLDDT: mean 86.37, std 13.16, range [47.31, 97.94]

Organism: NCBI:txid3238630

InterPro domains:
  IPR032675 Leucine-rich repeat domain superfamily [G3DSA:3.80.10.10] (3-84)

Radius of gyration: 16.34 Å; chains: 1; bounding box: 33×38×52 Å